Protein AF-A0A6B9FMR9-F1 (afdb_monomer_lite)

Sequence (157 aa):
MMRFLARLMRALMGAVTFPLRVLGIGGGVTAADVARSALAEAGPAAAPRELTLGQLLRLHAWDRVEGYDRNRPARPPLPADAAAWLSRQSKEAVVKIANLKPAELEARFRAETAAAAAGPAGPDADIEAAGLAMLRKLRPVRRSEDDETFAAFARLA

Structure (mmCIF, N/CA/C/O backbone):
data_AF-A0A6B9FMR9-F1
#
_entry.id   AF-A0A6B9FMR9-F1
#
loop_
_atom_site.group_PDB
_atom_site.id
_atom_site.type_symbol
_atom_site.label_atom_id
_atom_site.label_alt_id
_atom_site.label_comp_id
_atom_site.label_asym_id
_atom_site.label_entity_id
_atom_site.label_seq_id
_atom_site.pdbx_PDB_ins_code
_atom_site.Cartn_x
_atom_site.Cartn_y
_atom_site.Cartn_z
_atom_site.occupancy
_atom_site.B_iso_or_equiv
_atom_site.auth_seq_id
_atom_site.auth_comp_id
_atom_site.auth_asym_id
_atom_site.auth_atom_id
_atom_site.pdbx_PDB_model_num
ATOM 1 N N . MET A 1 1 ? 36.613 -8.546 -48.210 1.00 55.84 1 MET A N 1
ATOM 2 C CA . MET A 1 1 ? 37.851 -7.946 -47.657 1.00 55.84 1 MET A CA 1
ATOM 3 C C . MET A 1 1 ? 37.662 -6.490 -47.204 1.00 55.84 1 MET A C 1
ATOM 5 O O . MET A 1 1 ? 37.881 -6.217 -46.032 1.00 55.84 1 MET A O 1
ATOM 9 N N . MET A 1 2 ? 37.142 -5.579 -48.044 1.00 57.88 2 MET A N 1
ATOM 10 C CA . MET A 1 2 ? 36.921 -4.156 -47.680 1.00 57.88 2 MET A CA 1
ATOM 11 C C . MET A 1 2 ? 36.056 -3.909 -46.425 1.00 57.88 2 MET A C 1
ATOM 13 O O . MET A 1 2 ? 36.331 -2.997 -45.652 1.00 57.88 2 MET A O 1
ATOM 17 N N . ARG A 1 3 ? 35.044 -4.749 -46.166 1.00 64.81 3 ARG A N 1
ATOM 18 C CA . ARG A 1 3 ? 34.179 -4.641 -44.971 1.00 64.81 3 ARG A CA 1
ATOM 19 C C . ARG A 1 3 ? 34.910 -4.898 -43.648 1.00 64.81 3 ARG A C 1
ATOM 21 O O . ARG A 1 3 ? 34.523 -4.344 -42.624 1.00 64.81 3 ARG A O 1
ATOM 28 N N . PHE A 1 4 ? 35.945 -5.736 -43.665 1.00 71.50 4 PHE A N 1
ATOM 29 C CA . PHE A 1 4 ? 36.755 -6.023 -42.480 1.00 71.50 4 PHE A CA 1
ATOM 30 C C . PHE A 1 4 ? 37.666 -4.838 -42.159 1.00 71.50 4 PHE A C 1
ATOM 32 O O . PHE A 1 4 ? 37.693 -4.376 -41.022 1.00 71.50 4 PHE A O 1
ATOM 39 N N . LEU A 1 5 ? 38.299 -4.267 -43.189 1.00 74.06 5 LEU A N 1
ATOM 40 C CA . LEU A 1 5 ? 39.129 -3.072 -43.057 1.00 74.06 5 LEU A CA 1
ATOM 41 C C . LEU A 1 5 ? 38.319 -1.869 -42.543 1.00 74.06 5 LEU A C 1
ATOM 43 O O . LEU A 1 5 ? 38.764 -1.169 -41.639 1.00 74.06 5 LEU A O 1
ATOM 47 N N . ALA A 1 6 ? 37.083 -1.691 -43.024 1.00 67.88 6 ALA A N 1
ATOM 48 C CA . ALA A 1 6 ? 36.178 -0.651 -42.531 1.00 67.88 6 ALA A CA 1
ATOM 49 C C . ALA A 1 6 ? 35.770 -0.848 -41.056 1.00 67.88 6 ALA A C 1
ATOM 51 O O . ALA A 1 6 ? 35.662 0.122 -40.306 1.00 67.88 6 ALA A O 1
ATOM 52 N N . ARG A 1 7 ? 35.564 -2.096 -40.611 1.00 67.56 7 ARG A N 1
ATOM 53 C CA . ARG A 1 7 ? 35.264 -2.409 -39.201 1.00 67.56 7 ARG A CA 1
ATOM 54 C C . ARG A 1 7 ? 36.474 -2.177 -38.298 1.00 67.56 7 ARG A C 1
ATOM 56 O O . ARG A 1 7 ? 36.307 -1.633 -37.211 1.00 67.56 7 ARG A O 1
ATOM 63 N N . LEU A 1 8 ? 37.670 -2.525 -38.769 1.00 74.06 8 LEU A N 1
ATOM 64 C CA . LEU A 1 8 ? 38.920 -2.326 -38.038 1.00 74.06 8 LEU A CA 1
ATOM 65 C C . LEU A 1 8 ? 39.254 -0.836 -37.882 1.00 74.06 8 LEU A C 1
ATOM 67 O O . LEU A 1 8 ? 39.557 -0.390 -36.780 1.00 74.06 8 LEU A O 1
ATOM 71 N N . MET A 1 9 ? 39.097 -0.046 -38.949 1.00 73.06 9 MET A N 1
ATOM 72 C CA . MET A 1 9 ? 39.253 1.414 -38.904 1.00 73.06 9 MET A CA 1
ATOM 73 C C . MET A 1 9 ? 38.254 2.073 -37.943 1.00 73.06 9 MET A C 1
ATOM 75 O O . MET A 1 9 ? 38.618 2.974 -37.189 1.00 73.06 9 MET A O 1
ATOM 79 N N . ARG A 1 10 ? 37.004 1.589 -37.901 1.00 64.75 10 ARG A N 1
ATOM 80 C CA . ARG A 1 10 ? 35.982 2.092 -36.968 1.00 64.75 10 ARG A CA 1
ATOM 81 C C . ARG A 1 10 ? 36.292 1.738 -35.511 1.00 64.75 10 ARG A C 1
ATOM 83 O O . ARG A 1 10 ? 36.061 2.561 -34.631 1.00 64.75 10 ARG A O 1
ATOM 90 N N . ALA A 1 11 ? 36.831 0.545 -35.263 1.00 59.88 11 ALA A N 1
ATOM 91 C CA . ALA A 1 11 ? 37.273 0.127 -33.934 1.00 59.88 11 ALA A CA 1
ATOM 92 C C . ALA A 1 11 ? 38.481 0.950 -33.450 1.00 59.88 11 ALA A C 1
ATOM 94 O O . ALA A 1 11 ? 38.490 1.408 -32.310 1.00 59.88 11 ALA A O 1
ATOM 95 N N . LEU A 1 12 ? 39.446 1.219 -34.337 1.00 68.00 12 LEU A N 1
ATOM 96 C CA . LEU A 1 12 ? 40.608 2.066 -34.051 1.00 68.00 12 LEU A CA 1
ATOM 97 C C . LEU A 1 12 ? 40.210 3.515 -33.742 1.00 68.00 12 LEU A C 1
ATOM 99 O O . LEU A 1 12 ? 40.664 4.066 -32.742 1.00 68.00 12 LEU A O 1
ATOM 103 N N . MET A 1 13 ? 39.298 4.114 -34.515 1.00 59.22 13 MET A N 1
ATOM 104 C CA . MET A 1 13 ? 38.767 5.446 -34.186 1.00 59.22 13 MET A CA 1
ATOM 105 C C . MET A 1 13 ? 37.993 5.474 -32.859 1.00 59.22 13 MET A C 1
ATOM 107 O O . MET A 1 13 ? 38.053 6.466 -32.131 1.00 59.22 13 MET A O 1
ATOM 111 N N . GLY A 1 14 ? 37.299 4.385 -32.514 1.00 54.97 14 GLY A N 1
ATOM 112 C CA . GLY A 1 14 ? 36.637 4.236 -31.217 1.00 54.97 14 GLY A CA 1
ATOM 113 C C . GLY A 1 14 ? 37.621 4.198 -30.046 1.00 54.97 14 GLY A C 1
ATOM 114 O O . GLY A 1 14 ? 37.357 4.814 -29.020 1.00 54.97 14 GLY A O 1
ATOM 115 N N . ALA A 1 15 ? 38.775 3.546 -30.215 1.00 58.75 15 ALA A N 1
ATOM 116 C CA . ALA A 1 15 ? 39.804 3.441 -29.179 1.00 58.75 15 ALA A CA 1
ATOM 117 C C . ALA A 1 15 ? 40.537 4.771 -28.926 1.00 58.75 15 ALA A C 1
ATOM 119 O O . ALA A 1 15 ? 40.828 5.101 -27.780 1.00 58.75 15 ALA A O 1
ATOM 120 N N . VAL A 1 16 ? 40.777 5.567 -29.973 1.00 59.44 16 VAL A N 1
ATOM 121 C CA . VAL A 1 16 ? 41.459 6.873 -29.861 1.00 59.44 16 VAL A CA 1
ATOM 122 C C . VAL A 1 16 ? 40.558 7.945 -29.233 1.00 59.44 16 VAL A C 1
ATOM 124 O O . VAL A 1 16 ? 41.038 8.834 -28.537 1.00 59.44 16 VAL A O 1
ATOM 127 N N . THR A 1 17 ? 39.239 7.848 -29.417 1.00 57.28 17 THR A N 1
ATOM 128 C CA . THR A 1 17 ? 38.265 8.798 -28.839 1.00 57.28 17 THR A CA 1
ATOM 129 C C . THR A 1 17 ? 37.753 8.389 -27.453 1.00 57.28 17 THR A C 1
ATOM 131 O O . THR A 1 17 ? 37.132 9.197 -26.760 1.00 57.28 17 THR A O 1
ATOM 134 N N . PHE A 1 18 ? 38.044 7.161 -27.012 1.00 53.81 18 PHE A N 1
ATOM 135 C CA . PHE A 1 18 ? 37.664 6.638 -25.699 1.00 53.81 18 PHE A CA 1
ATOM 136 C C . PHE A 1 18 ? 38.266 7.415 -24.510 1.00 53.81 18 PHE A C 1
ATOM 138 O O . PHE A 1 18 ? 37.496 7.819 -23.638 1.00 53.81 18 PHE A O 1
ATOM 145 N N . PRO A 1 19 ? 39.582 7.713 -24.453 1.00 56.16 19 PRO A N 1
ATOM 146 C CA . PRO A 1 19 ? 40.152 8.447 -23.320 1.00 56.16 19 PRO A CA 1
ATOM 147 C C . PRO A 1 19 ? 39.665 9.904 -23.242 1.00 56.16 19 PRO A C 1
ATOM 149 O O . PRO A 1 19 ? 39.540 10.443 -22.147 1.00 56.16 19 PRO A O 1
ATOM 152 N N . LEU A 1 20 ? 39.308 10.521 -24.375 1.00 57.03 20 LEU A N 1
ATOM 153 C CA . LEU A 1 20 ? 38.734 11.874 -24.417 1.00 57.03 20 LEU A CA 1
ATOM 154 C C . LEU A 1 20 ? 37.294 11.916 -23.875 1.00 57.03 20 LEU A C 1
ATOM 156 O O . LEU A 1 20 ? 36.933 12.855 -23.168 1.00 57.03 20 LEU A O 1
ATOM 160 N N . ARG A 1 21 ? 36.493 10.866 -24.123 1.00 55.50 21 ARG A N 1
ATOM 161 C CA . ARG A 1 21 ? 35.153 10.713 -23.525 1.00 55.50 21 ARG A CA 1
ATOM 162 C C . ARG A 1 21 ? 35.196 10.454 -22.022 1.00 55.50 21 ARG A C 1
ATOM 164 O O . ARG A 1 21 ? 34.347 10.968 -21.302 1.00 55.50 21 ARG A O 1
ATOM 171 N N . VAL A 1 22 ? 36.177 9.684 -21.549 1.00 57.19 22 VAL A N 1
ATOM 172 C CA . VAL A 1 22 ? 36.368 9.419 -20.112 1.00 57.19 22 VAL A CA 1
ATOM 173 C C . VAL A 1 22 ? 36.770 10.693 -19.357 1.00 57.19 22 VAL A C 1
ATOM 175 O O . VAL A 1 22 ? 36.380 10.864 -18.207 1.00 57.19 22 VAL A O 1
ATOM 178 N N . LEU A 1 23 ? 37.466 11.628 -20.015 1.00 55.81 23 LEU A N 1
ATOM 179 C CA . LEU A 1 23 ? 37.852 12.921 -19.439 1.00 55.81 23 LEU A CA 1
ATOM 180 C C . LEU A 1 23 ? 36.729 13.983 -19.446 1.00 55.81 23 LEU A C 1
ATOM 182 O O . LEU A 1 23 ? 36.968 15.123 -19.059 1.00 55.81 23 LEU A O 1
ATOM 186 N N . GLY A 1 24 ? 35.512 13.642 -19.891 1.00 53.88 24 GLY A N 1
ATOM 187 C CA . GLY A 1 24 ? 34.344 14.534 -19.854 1.00 53.88 24 GLY A CA 1
ATOM 188 C C . GLY A 1 24 ? 34.347 15.671 -20.884 1.00 53.88 24 GLY A C 1
ATOM 189 O O . GLY A 1 24 ? 33.438 16.501 -20.883 1.00 53.88 24 GLY A O 1
ATOM 190 N N . ILE A 1 25 ? 35.320 15.710 -21.798 1.00 58.38 25 ILE A N 1
ATOM 191 C CA . ILE A 1 25 ? 35.405 16.727 -22.851 1.00 58.38 25 ILE A CA 1
ATOM 192 C C . ILE A 1 25 ? 34.796 16.148 -24.132 1.00 58.38 25 ILE A C 1
ATOM 194 O O . ILE A 1 25 ? 35.471 15.533 -24.952 1.00 58.38 25 ILE A O 1
ATOM 198 N N . GLY A 1 26 ? 33.490 16.356 -24.302 1.00 52.16 26 GLY A N 1
ATOM 199 C CA . GLY A 1 26 ? 32.807 16.157 -25.582 1.00 52.16 26 GLY A CA 1
ATOM 200 C C . GLY A 1 26 ? 31.999 14.865 -25.682 1.00 52.16 26 GLY A C 1
ATOM 201 O O . GLY A 1 26 ? 32.487 13.816 -26.098 1.00 52.16 26 GLY A O 1
ATOM 202 N N . GLY A 1 27 ? 30.706 14.971 -25.386 1.00 49.00 27 GLY A N 1
ATOM 203 C CA . GLY A 1 27 ? 29.742 13.919 -25.698 1.00 49.00 27 GLY A CA 1
ATOM 204 C C . GLY A 1 27 ? 28.569 13.901 -24.741 1.00 49.00 27 GLY A C 1
ATOM 205 O O . GLY A 1 27 ? 28.344 12.892 -24.082 1.00 49.00 27 GLY A O 1
ATOM 206 N N . GLY A 1 28 ? 27.840 15.016 -24.649 1.00 55.62 28 GLY A N 1
ATOM 207 C CA . GLY A 1 28 ? 26.525 15.012 -24.017 1.00 55.62 28 GLY A CA 1
ATOM 208 C C . GLY A 1 28 ? 25.648 13.931 -24.650 1.00 55.62 28 GLY A C 1
ATOM 209 O O . GLY A 1 28 ? 25.752 13.671 -25.850 1.00 55.62 28 GLY A O 1
ATOM 210 N N . VAL A 1 29 ? 24.828 13.286 -23.822 1.00 51.53 29 VAL A N 1
ATOM 211 C CA . VAL A 1 29 ? 23.859 12.260 -24.222 1.00 51.53 29 VAL A CA 1
ATOM 212 C C . VAL A 1 29 ? 23.082 12.760 -25.438 1.00 51.53 29 VAL A C 1
ATOM 214 O O . VAL A 1 29 ? 22.320 13.722 -25.348 1.00 51.53 29 VAL A O 1
ATOM 217 N N . THR A 1 30 ? 23.320 12.154 -26.601 1.00 57.78 30 THR A N 1
ATOM 218 C CA . THR A 1 30 ? 22.644 12.570 -27.830 1.00 57.78 30 THR A CA 1
ATOM 219 C C . THR A 1 30 ? 21.260 11.934 -27.888 1.00 57.78 30 THR A C 1
ATOM 221 O O . THR A 1 30 ? 21.066 10.803 -27.441 1.00 57.78 30 THR A O 1
ATOM 224 N N . ALA A 1 31 ? 20.281 12.623 -28.481 1.00 55.47 31 ALA A N 1
ATOM 225 C CA . ALA A 1 31 ? 18.931 12.080 -28.667 1.00 55.47 31 ALA A CA 1
ATOM 226 C C . ALA A 1 31 ? 18.929 10.732 -29.422 1.00 55.47 31 ALA A C 1
ATOM 228 O O . ALA A 1 31 ? 18.044 9.904 -29.222 1.00 55.47 31 ALA A O 1
ATOM 229 N N . ALA A 1 32 ? 19.957 10.476 -30.239 1.00 56.81 32 ALA A N 1
ATOM 230 C CA . ALA A 1 32 ? 20.159 9.202 -30.920 1.00 56.81 32 ALA A CA 1
ATOM 231 C C . ALA A 1 32 ? 20.537 8.054 -29.966 1.00 56.81 32 ALA A C 1
ATOM 233 O O . ALA A 1 32 ? 20.160 6.912 -30.220 1.00 56.81 32 ALA A O 1
ATOM 234 N N . ASP A 1 33 ? 21.250 8.333 -28.872 1.00 54.09 33 ASP A N 1
ATOM 235 C CA . ASP A 1 33 ? 21.570 7.329 -27.854 1.00 54.09 33 ASP A CA 1
ATOM 236 C C . ASP A 1 33 ? 20.356 7.033 -26.964 1.00 54.09 33 ASP A C 1
ATOM 238 O O . ASP A 1 33 ? 20.122 5.870 -26.647 1.00 54.09 33 ASP A O 1
ATOM 242 N N . VAL A 1 34 ? 19.519 8.042 -26.681 1.00 57.47 34 VAL A N 1
ATOM 243 C CA . VAL A 1 34 ? 18.222 7.862 -25.995 1.00 57.47 34 VAL A CA 1
ATOM 244 C C . VAL A 1 34 ? 17.239 7.061 -26.859 1.00 57.47 34 VAL A C 1
ATOM 246 O O . VAL A 1 34 ? 16.557 6.162 -26.372 1.00 57.47 34 VAL A O 1
ATOM 249 N N . ALA A 1 35 ? 17.195 7.324 -28.167 1.00 55.78 35 ALA A N 1
ATOM 250 C CA . ALA A 1 35 ? 16.368 6.550 -29.093 1.00 55.78 35 ALA A CA 1
ATOM 251 C C . ALA A 1 35 ? 16.868 5.103 -29.240 1.00 55.78 35 ALA A C 1
ATOM 253 O O . ALA A 1 35 ? 16.068 4.175 -29.352 1.00 55.78 35 ALA A O 1
ATOM 254 N N . ARG A 1 36 ? 18.190 4.886 -29.206 1.00 54.44 36 ARG A N 1
ATOM 255 C CA . ARG A 1 36 ? 18.780 3.544 -29.282 1.00 54.44 36 ARG A CA 1
ATOM 256 C C . ARG A 1 36 ? 18.572 2.751 -27.990 1.00 54.44 36 ARG A C 1
ATOM 258 O O . ARG A 1 36 ? 18.330 1.551 -28.085 1.00 54.44 36 ARG A O 1
ATOM 265 N N . SER A 1 37 ? 18.608 3.388 -26.816 1.00 53.12 37 SER A N 1
ATOM 266 C CA . SER A 1 37 ? 18.243 2.727 -25.556 1.00 53.12 37 SER A CA 1
ATOM 267 C C . SER A 1 37 ? 16.754 2.380 -25.512 1.00 53.12 37 SER A C 1
ATOM 269 O O . SER A 1 37 ? 16.414 1.271 -25.122 1.00 53.12 37 SER A O 1
ATOM 271 N N . ALA A 1 38 ? 15.883 3.262 -26.015 1.00 56.06 38 ALA A N 1
ATOM 272 C CA . ALA A 1 38 ? 14.445 3.002 -26.091 1.00 56.06 38 ALA A CA 1
ATOM 273 C C . ALA A 1 38 ? 14.088 1.856 -27.060 1.00 56.06 38 ALA A C 1
ATOM 275 O O . ALA A 1 38 ? 13.182 1.076 -26.781 1.00 56.06 38 ALA A O 1
ATOM 276 N N . LEU A 1 39 ? 14.810 1.712 -28.180 1.00 52.19 39 LEU A N 1
ATOM 277 C CA . LEU A 1 39 ? 14.610 0.593 -29.114 1.00 52.19 39 LEU A CA 1
ATOM 278 C C . LEU A 1 39 ? 15.223 -0.730 -28.629 1.00 52.19 39 LEU A C 1
ATOM 280 O O . LEU A 1 39 ? 14.731 -1.793 -28.998 1.00 52.19 39 LEU A O 1
ATOM 284 N N . ALA A 1 40 ? 16.289 -0.687 -27.824 1.00 51.84 40 ALA A N 1
ATOM 285 C CA . ALA A 1 40 ? 16.924 -1.891 -27.284 1.00 51.84 40 ALA A CA 1
ATOM 286 C C . ALA A 1 40 ? 16.110 -2.546 -26.151 1.00 51.84 40 ALA A C 1
ATOM 288 O O . ALA A 1 40 ? 16.292 -3.730 -25.877 1.00 51.84 40 ALA A O 1
ATOM 289 N N . GLU A 1 41 ? 15.191 -1.803 -25.529 1.00 51.25 41 GLU A N 1
ATOM 290 C CA . GLU A 1 41 ? 14.290 -2.284 -24.472 1.00 51.25 41 GLU A CA 1
ATOM 291 C C . GLU A 1 41 ? 12.976 -2.886 -24.999 1.00 51.25 41 GLU A C 1
ATOM 293 O O . GLU A 1 41 ? 12.115 -3.283 -24.218 1.00 51.25 41 GLU A O 1
ATOM 298 N N . ALA A 1 42 ? 12.832 -3.050 -26.319 1.00 44.56 42 ALA A N 1
ATOM 299 C CA . ALA A 1 42 ? 11.783 -3.873 -26.923 1.00 44.56 42 ALA A CA 1
ATOM 300 C C . ALA A 1 42 ? 12.142 -5.373 -26.843 1.00 44.56 42 ALA A C 1
ATOM 302 O O . ALA A 1 42 ? 12.136 -6.100 -27.836 1.00 44.56 42 ALA A O 1
ATOM 303 N N . GLY A 1 43 ? 12.508 -5.838 -25.647 1.00 52.06 43 GLY A N 1
ATOM 304 C CA . GLY A 1 43 ? 12.512 -7.263 -25.335 1.00 52.06 43 GLY A CA 1
ATOM 305 C C . GLY A 1 43 ? 11.071 -7.787 -25.288 1.00 52.06 43 GLY A C 1
ATOM 306 O O . GLY A 1 43 ? 10.152 -7.002 -25.041 1.00 52.06 43 GLY A O 1
ATOM 307 N N . PRO A 1 44 ? 10.842 -9.093 -25.527 1.00 42.34 44 PRO A N 1
ATOM 308 C CA . PRO A 1 44 ? 9.515 -9.691 -25.395 1.00 42.34 44 PRO A CA 1
ATOM 309 C C . PRO A 1 44 ? 8.945 -9.293 -24.038 1.00 42.34 44 PRO A C 1
ATOM 311 O O . PRO A 1 44 ? 9.638 -9.460 -23.034 1.00 42.34 44 PRO A O 1
ATOM 314 N N . ALA A 1 45 ? 7.736 -8.718 -24.035 1.00 52.44 45 ALA A N 1
ATOM 315 C CA . ALA A 1 45 ? 7.044 -8.270 -22.835 1.00 52.44 45 ALA A CA 1
ATOM 316 C C . ALA A 1 45 ? 7.167 -9.363 -21.775 1.00 52.44 45 ALA A C 1
ATOM 318 O O . ALA A 1 45 ? 6.552 -10.426 -21.889 1.00 52.44 45 ALA A O 1
ATOM 319 N N . ALA A 1 46 ? 8.057 -9.130 -20.808 1.00 42.31 46 ALA A N 1
ATOM 320 C CA . ALA A 1 46 ? 8.299 -10.072 -19.741 1.00 42.31 46 ALA A CA 1
ATOM 321 C C . ALA A 1 46 ? 6.938 -10.327 -19.101 1.00 42.31 46 ALA A C 1
ATOM 323 O O . ALA A 1 46 ? 6.245 -9.366 -18.755 1.00 42.31 46 ALA A O 1
ATOM 324 N N . ALA A 1 47 ? 6.541 -11.601 -19.009 1.00 46.41 47 ALA A N 1
ATOM 325 C CA . ALA A 1 47 ? 5.341 -11.994 -18.284 1.00 46.41 47 ALA A CA 1
ATOM 326 C C . ALA A 1 47 ? 5.298 -11.189 -16.975 1.00 46.41 47 ALA A C 1
ATOM 328 O O . ALA A 1 47 ? 6.356 -11.064 -16.342 1.00 46.41 47 ALA A O 1
ATOM 329 N N . PRO A 1 48 ? 4.154 -10.569 -16.625 1.00 51.25 48 PRO A N 1
ATOM 330 C CA . PRO A 1 48 ? 4.091 -9.616 -15.529 1.00 51.25 48 PRO A CA 1
ATOM 331 C C . PRO A 1 48 ? 4.657 -10.295 -14.289 1.00 51.25 48 PRO A C 1
ATOM 333 O O . PRO A 1 48 ? 4.053 -11.223 -13.758 1.00 51.25 48 PRO A O 1
ATOM 336 N N . ARG A 1 49 ? 5.867 -9.889 -13.881 1.00 58.97 49 ARG A N 1
ATOM 337 C CA . ARG A 1 49 ? 6.460 -10.363 -12.634 1.00 58.97 49 ARG A CA 1
ATOM 338 C C . ARG A 1 49 ? 5.451 -10.011 -11.560 1.00 58.97 49 ARG A C 1
ATOM 340 O O . ARG A 1 49 ? 5.129 -8.832 -11.415 1.00 58.97 49 ARG A O 1
ATOM 347 N N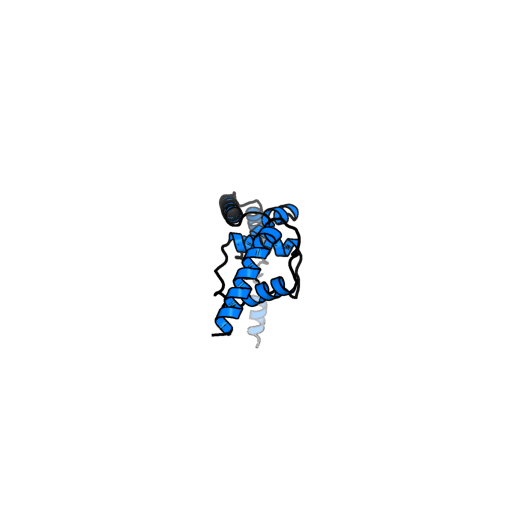 . GLU A 1 50 ? 4.928 -11.024 -10.878 1.00 72.44 50 GLU A N 1
ATOM 348 C CA . GLU A 1 50 ? 4.029 -10.829 -9.750 1.00 72.44 50 GLU A CA 1
ATOM 349 C C . GLU A 1 50 ? 4.707 -9.850 -8.790 1.00 72.44 50 GLU A C 1
ATOM 351 O O . GLU A 1 50 ? 5.775 -10.124 -8.237 1.00 72.44 50 GLU A O 1
ATOM 356 N N . LEU A 1 51 ? 4.152 -8.641 -8.706 1.00 78.75 51 LEU A N 1
ATOM 357 C CA . LEU A 1 51 ? 4.707 -7.598 -7.863 1.00 78.75 51 LEU A CA 1
ATOM 358 C C . LEU A 1 51 ? 4.518 -8.031 -6.414 1.00 78.75 51 LEU A C 1
ATOM 360 O O . LEU A 1 51 ? 3.429 -8.452 -6.023 1.00 78.75 51 LEU A O 1
ATOM 364 N N . THR A 1 52 ? 5.564 -7.897 -5.604 1.00 87.81 52 THR A N 1
ATOM 365 C CA . THR A 1 52 ? 5.440 -8.194 -4.176 1.00 87.81 52 THR A CA 1
ATOM 366 C C . THR A 1 52 ? 4.481 -7.206 -3.517 1.00 87.81 52 THR A C 1
ATOM 368 O O . THR A 1 52 ? 4.271 -6.091 -4.008 1.00 87.81 52 THR A O 1
ATOM 371 N N . LEU A 1 53 ? 3.919 -7.574 -2.364 1.00 87.19 53 LEU A N 1
ATOM 372 C CA . LEU A 1 53 ? 2.989 -6.707 -1.641 1.00 87.19 53 LEU A CA 1
ATOM 373 C C . LEU A 1 53 ? 3.605 -5.332 -1.338 1.00 87.19 53 LEU A C 1
ATOM 375 O O . LEU A 1 53 ? 2.959 -4.307 -1.546 1.00 87.19 53 LEU A O 1
ATOM 379 N N . GLY A 1 54 ? 4.874 -5.295 -0.919 1.00 87.44 54 GLY A N 1
ATOM 380 C CA . GLY A 1 54 ? 5.597 -4.041 -0.706 1.00 87.44 54 GLY A CA 1
ATOM 381 C C . GLY A 1 54 ? 5.767 -3.201 -1.979 1.00 87.44 54 GLY A C 1
ATOM 382 O O . GLY A 1 54 ? 5.713 -1.973 -1.924 1.00 87.44 54 GLY A O 1
ATOM 383 N N . GLN A 1 55 ? 5.939 -3.834 -3.143 1.00 88.50 55 GLN A N 1
ATOM 384 C CA . GLN A 1 55 ? 6.004 -3.122 -4.424 1.00 88.50 55 GLN A CA 1
ATOM 385 C C . GLN A 1 55 ? 4.637 -2.548 -4.807 1.00 88.50 55 GLN A C 1
ATOM 387 O O . GLN A 1 55 ? 4.563 -1.385 -5.200 1.00 88.50 55 GLN A O 1
ATOM 392 N N . LEU A 1 56 ? 3.560 -3.319 -4.632 1.00 89.56 56 LEU A N 1
ATOM 393 C CA . LEU A 1 56 ? 2.189 -2.871 -4.886 1.00 89.56 56 LEU A CA 1
ATOM 394 C C . LEU A 1 56 ? 1.785 -1.718 -3.964 1.00 89.56 56 LEU A C 1
ATOM 396 O O . LEU A 1 56 ? 1.285 -0.701 -4.436 1.00 89.56 56 LEU A O 1
ATOM 400 N N . LEU A 1 57 ? 2.048 -1.830 -2.663 1.00 90.31 57 LEU A N 1
ATOM 401 C CA . LEU A 1 57 ? 1.755 -0.772 -1.696 1.00 90.31 57 LEU A CA 1
ATOM 402 C C . LEU A 1 57 ? 2.479 0.532 -2.049 1.00 90.31 57 LEU A C 1
ATOM 404 O O . LEU A 1 57 ? 1.876 1.602 -2.009 1.00 90.31 57 LEU A O 1
ATOM 408 N N . ARG A 1 58 ? 3.752 0.449 -2.448 1.00 90.25 58 ARG A N 1
ATOM 409 C CA . ARG A 1 58 ? 4.524 1.620 -2.877 1.00 90.25 58 ARG A CA 1
ATOM 410 C C . ARG A 1 58 ? 3.963 2.241 -4.158 1.00 90.25 58 ARG A C 1
ATOM 412 O O . ARG A 1 58 ? 3.875 3.462 -4.256 1.00 90.25 58 ARG A O 1
ATOM 419 N N . LEU A 1 59 ? 3.582 1.407 -5.122 1.00 88.88 59 LEU A N 1
ATOM 420 C CA . LEU A 1 59 ? 2.993 1.816 -6.396 1.00 88.88 59 LEU A CA 1
ATOM 421 C C . LEU A 1 59 ? 1.689 2.606 -6.167 1.00 88.88 59 LEU A C 1
ATOM 423 O O . LEU A 1 59 ? 1.555 3.739 -6.630 1.00 88.88 59 LEU A O 1
ATOM 427 N N . HIS A 1 60 ? 0.778 2.048 -5.366 1.00 89.06 60 HIS A N 1
ATOM 428 C CA . HIS A 1 60 ? -0.497 2.679 -5.002 1.00 89.06 60 HIS A CA 1
ATOM 429 C C . HIS A 1 60 ? -0.322 3.910 -4.097 1.00 89.06 60 HIS A C 1
ATOM 431 O O . HIS A 1 60 ? -1.123 4.844 -4.154 1.00 89.06 60 HIS A O 1
ATOM 437 N N . ALA A 1 61 ? 0.739 3.965 -3.288 1.00 89.38 61 ALA A N 1
ATOM 438 C CA . ALA A 1 61 ? 1.091 5.167 -2.534 1.00 89.38 61 ALA A CA 1
ATOM 439 C C . ALA A 1 61 ? 1.513 6.315 -3.461 1.00 89.38 61 ALA A C 1
ATOM 441 O O . ALA A 1 61 ? 1.057 7.441 -3.272 1.00 89.38 61 ALA A O 1
ATOM 442 N N . TRP A 1 62 ? 2.314 6.030 -4.493 1.00 88.44 62 TRP A N 1
ATOM 443 C CA . TRP A 1 62 ? 2.687 7.019 -5.509 1.00 88.44 62 TRP A CA 1
ATOM 444 C C . TRP A 1 62 ? 1.482 7.560 -6.275 1.00 88.44 62 TRP A C 1
ATOM 446 O O . TRP A 1 62 ? 1.407 8.766 -6.492 1.00 88.44 62 TRP A O 1
ATOM 456 N N . ASP A 1 63 ? 0.499 6.716 -6.597 1.00 87.12 63 ASP A N 1
ATOM 457 C CA . ASP A 1 63 ? -0.732 7.172 -7.262 1.00 87.12 63 ASP A CA 1
ATOM 458 C C . ASP A 1 63 ? -1.510 8.195 -6.425 1.00 87.12 63 ASP A C 1
ATOM 460 O O . ASP A 1 63 ? -2.098 9.134 -6.959 1.00 87.12 63 ASP A O 1
ATOM 464 N N . ARG A 1 64 ? -1.479 8.066 -5.096 1.00 85.31 64 ARG A N 1
ATOM 465 C CA . ARG A 1 64 ? -2.097 9.050 -4.198 1.00 85.31 64 ARG A CA 1
ATOM 466 C C . ARG A 1 64 ? -1.310 10.350 -4.080 1.00 85.31 64 ARG A C 1
ATOM 468 O O . ARG A 1 64 ? -1.910 11.381 -3.789 1.00 85.31 64 ARG A O 1
ATOM 475 N N . VAL A 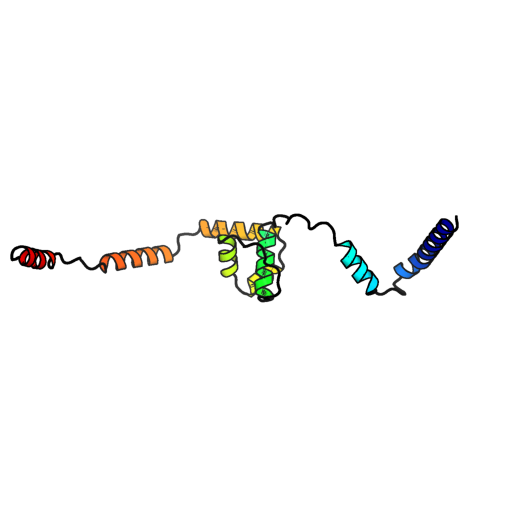1 65 ? 0.007 10.302 -4.271 1.00 85.94 65 VAL A N 1
ATOM 476 C CA . VAL A 1 65 ? 0.872 11.488 -4.225 1.00 85.94 65 VAL A CA 1
ATOM 477 C C . VAL A 1 65 ? 0.775 12.277 -5.529 1.00 85.94 65 VAL A C 1
ATOM 479 O O . VAL A 1 65 ? 0.601 13.491 -5.491 1.00 85.94 65 VAL A O 1
ATOM 482 N N . GLU A 1 66 ? 0.872 11.592 -6.667 1.00 83.00 66 GLU A N 1
ATOM 483 C CA . GLU A 1 66 ? 0.893 12.204 -8.002 1.00 83.00 66 GLU A CA 1
ATOM 484 C C . GLU A 1 66 ? -0.504 12.574 -8.509 1.00 83.00 66 GLU A C 1
ATOM 486 O O . GLU A 1 66 ? -0.636 13.424 -9.387 1.00 83.00 66 GLU A O 1
ATOM 491 N N . GLY A 1 67 ? -1.547 11.975 -7.933 1.00 74.19 67 GLY A N 1
ATOM 492 C CA . GLY A 1 67 ? -2.910 12.118 -8.417 1.00 74.19 67 GLY A CA 1
ATOM 493 C C . GLY A 1 67 ? -3.208 11.170 -9.578 1.00 74.19 67 GLY A C 1
ATOM 494 O O . GLY A 1 67 ? -2.323 10.620 -10.235 1.00 74.19 67 GLY A O 1
ATOM 495 N N . TYR A 1 68 ? -4.498 10.939 -9.804 1.00 68.56 68 TYR A N 1
ATOM 496 C CA . TYR A 1 68 ? -4.961 10.013 -10.830 1.00 68.56 68 TYR A CA 1
ATOM 497 C C . TYR A 1 68 ? -4.838 10.631 -12.229 1.00 68.56 68 TYR A C 1
ATOM 499 O O . TYR A 1 68 ? -5.473 11.645 -12.519 1.00 68.56 68 TYR A O 1
ATOM 507 N N . ASP A 1 69 ? -4.072 9.980 -13.105 1.00 72.94 69 ASP A N 1
ATOM 508 C CA . ASP A 1 69 ? -4.005 10.287 -14.535 1.00 72.94 69 ASP A CA 1
ATOM 509 C C . ASP A 1 69 ? -4.829 9.259 -15.324 1.00 72.94 69 ASP A C 1
ATOM 511 O O . ASP A 1 69 ? -4.607 8.052 -15.215 1.00 72.94 69 ASP A O 1
ATOM 515 N N . ARG A 1 70 ? -5.770 9.735 -16.149 1.00 68.25 70 ARG A N 1
ATOM 516 C CA . ARG A 1 70 ? -6.613 8.883 -17.009 1.00 68.25 70 ARG A CA 1
ATOM 517 C C . ARG A 1 70 ? -5.816 8.147 -18.086 1.00 68.25 70 ARG A C 1
ATOM 519 O O . ARG A 1 70 ? -6.294 7.137 -18.588 1.00 68.25 70 ARG A O 1
ATOM 526 N N . ASN A 1 71 ? -4.625 8.635 -18.426 1.00 72.62 71 ASN A N 1
ATOM 527 C CA . ASN A 1 71 ? -3.759 8.025 -19.431 1.00 72.62 71 ASN A CA 1
ATOM 528 C C . ASN A 1 71 ? -2.798 6.976 -18.843 1.00 72.62 71 ASN A C 1
ATOM 530 O O . ASN A 1 71 ? -2.008 6.393 -19.588 1.00 72.62 71 ASN A O 1
ATOM 534 N N . ARG A 1 72 ? -2.834 6.714 -17.525 1.00 67.00 72 ARG A N 1
ATOM 535 C CA . ARG A 1 72 ? -1.979 5.688 -16.915 1.00 67.00 72 ARG A CA 1
ATOM 536 C C . ARG A 1 72 ? -2.441 4.279 -17.289 1.00 67.00 72 ARG A C 1
ATOM 538 O O . ARG A 1 72 ? -3.639 3.997 -17.252 1.00 67.00 72 ARG A O 1
ATOM 545 N N . PRO A 1 73 ? -1.501 3.354 -17.548 1.00 71.75 73 PRO A N 1
ATOM 546 C CA . PRO A 1 73 ? -1.834 1.942 -17.662 1.00 71.75 73 PRO A CA 1
ATOM 547 C C . PRO A 1 73 ? -2.472 1.438 -16.363 1.00 71.75 73 PRO A C 1
ATOM 549 O O . PRO A 1 73 ? -2.032 1.788 -15.263 1.00 71.75 73 PRO A O 1
ATOM 552 N N . ALA A 1 74 ? -3.507 0.605 -16.500 1.00 71.88 74 ALA A N 1
ATOM 553 C CA . ALA A 1 74 ? -4.199 0.002 -15.370 1.00 71.88 74 ALA A CA 1
ATOM 554 C C . ALA A 1 74 ? -3.215 -0.823 -14.527 1.00 71.88 74 ALA A C 1
ATOM 556 O O . ALA A 1 74 ? -2.542 -1.724 -15.030 1.00 71.88 74 ALA A O 1
ATOM 557 N N . ARG A 1 75 ? -3.110 -0.486 -13.239 1.00 75.50 75 ARG A N 1
ATOM 558 C CA . ARG A 1 75 ? -2.220 -1.162 -12.289 1.00 75.50 75 ARG A CA 1
ATOM 559 C C . ARG A 1 75 ? -2.925 -2.366 -11.661 1.00 75.50 75 ARG A C 1
ATOM 561 O O . ARG A 1 75 ? -4.152 -2.349 -11.544 1.00 75.50 75 ARG A O 1
ATOM 568 N N . PRO A 1 76 ? -2.175 -3.390 -11.219 1.00 83.88 76 PRO A N 1
ATOM 569 C CA . PRO A 1 76 ? -2.761 -4.509 -10.497 1.00 83.88 76 PRO A CA 1
ATOM 570 C C . PRO A 1 76 ? -3.509 -4.020 -9.247 1.00 83.88 76 PRO A C 1
ATOM 572 O O . PRO A 1 76 ? -3.018 -3.112 -8.559 1.00 83.88 76 PRO A O 1
ATOM 575 N N . PRO A 1 77 ? -4.684 -4.595 -8.941 1.00 83.06 77 PRO A N 1
ATOM 576 C CA . PRO A 1 77 ? -5.447 -4.213 -7.765 1.00 83.06 77 PRO A CA 1
ATOM 577 C C . PRO A 1 77 ? -4.681 -4.563 -6.488 1.00 83.06 77 PRO A C 1
ATOM 579 O O . PRO A 1 77 ? -3.982 -5.573 -6.409 1.00 83.06 77 PRO A O 1
ATOM 582 N N . LEU A 1 78 ? -4.822 -3.708 -5.479 1.00 85.50 78 LEU A N 1
ATOM 583 C CA . LEU A 1 78 ? -4.254 -3.936 -4.157 1.00 85.50 78 LEU A CA 1
ATOM 584 C C . LEU A 1 78 ? -5.203 -4.840 -3.343 1.00 85.50 78 LEU A C 1
ATOM 586 O O . LEU A 1 78 ? -6.419 -4.648 -3.431 1.00 85.50 78 LEU A O 1
ATOM 590 N N . PRO A 1 79 ? -4.697 -5.791 -2.533 1.00 87.62 79 PRO A N 1
ATOM 591 C CA . PRO A 1 79 ? -5.536 -6.558 -1.612 1.00 87.62 79 PRO A CA 1
ATOM 592 C C . PRO A 1 79 ? -6.345 -5.644 -0.682 1.00 87.62 79 PRO A C 1
ATOM 594 O O . PRO A 1 79 ? -5.859 -4.582 -0.285 1.00 87.62 79 PRO A O 1
ATOM 597 N N . ALA A 1 80 ? -7.559 -6.063 -0.312 1.00 84.56 80 ALA A N 1
ATOM 598 C CA . ALA A 1 80 ? -8.503 -5.235 0.446 1.00 84.56 80 ALA A CA 1
ATOM 599 C C . ALA A 1 80 ? -7.897 -4.678 1.748 1.00 84.56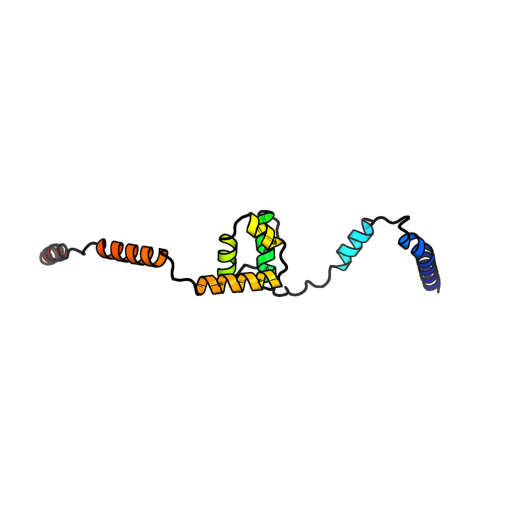 80 ALA A C 1
ATOM 601 O O . ALA A 1 80 ? -7.975 -3.477 2.008 1.00 84.56 80 ALA A O 1
ATOM 602 N N . ASP A 1 81 ? -7.203 -5.523 2.508 1.00 85.69 81 ASP A N 1
ATOM 603 C CA . ASP A 1 81 ? -6.590 -5.153 3.788 1.00 85.69 81 ASP A CA 1
ATOM 604 C C . ASP A 1 81 ? -5.485 -4.107 3.613 1.00 85.69 81 ASP A C 1
ATOM 606 O O . ASP A 1 81 ? -5.379 -3.148 4.380 1.00 85.69 81 ASP A O 1
ATOM 610 N N . ALA A 1 82 ? -4.683 -4.256 2.558 1.00 87.69 82 ALA A N 1
ATOM 611 C CA . ALA A 1 82 ? -3.625 -3.323 2.196 1.00 87.69 82 ALA A CA 1
ATOM 612 C C . ALA A 1 82 ? -4.196 -1.982 1.706 1.00 87.69 82 ALA A C 1
ATOM 614 O O . ALA A 1 82 ? -3.664 -0.922 2.047 1.00 87.69 82 ALA A O 1
ATOM 615 N N . ALA A 1 83 ? -5.312 -2.002 0.973 1.00 88.31 83 ALA A N 1
ATOM 616 C CA . ALA A 1 83 ? -6.014 -0.793 0.548 1.00 88.31 83 ALA A CA 1
ATOM 617 C C . ALA A 1 83 ? -6.623 -0.027 1.733 1.00 88.31 83 ALA A C 1
ATOM 619 O O . ALA A 1 83 ? -6.465 1.196 1.817 1.00 88.31 83 ALA A O 1
ATOM 620 N N . ALA A 1 84 ? -7.255 -0.741 2.670 1.00 87.44 84 ALA A N 1
ATOM 621 C CA . ALA A 1 84 ? -7.799 -0.180 3.905 1.00 87.44 84 ALA A CA 1
ATOM 622 C C . ALA A 1 84 ? -6.697 0.332 4.844 1.00 87.44 84 ALA A C 1
ATOM 624 O O . ALA A 1 84 ? -6.835 1.363 5.502 1.00 87.44 84 ALA A O 1
ATOM 625 N N . TRP A 1 85 ? -5.562 -0.363 4.910 1.00 90.81 85 TRP A N 1
ATOM 626 C CA . TRP A 1 85 ? -4.398 0.122 5.639 1.00 90.81 85 TRP A CA 1
ATOM 627 C C . TRP A 1 85 ? -3.881 1.434 5.050 1.00 90.81 85 TRP A C 1
ATOM 629 O O . TRP A 1 85 ? -3.718 2.400 5.792 1.00 90.81 85 TRP A O 1
ATOM 639 N N . LEU A 1 86 ? -3.701 1.501 3.728 1.00 89.50 86 LEU A N 1
ATOM 640 C CA . LEU A 1 86 ? -3.197 2.696 3.060 1.00 89.50 86 LEU A CA 1
ATOM 641 C C . LEU A 1 86 ? -4.182 3.873 3.169 1.00 89.50 86 LEU A C 1
ATOM 643 O O . LEU A 1 86 ? -3.747 5.018 3.213 1.00 89.50 86 LEU A O 1
ATOM 647 N N . SER A 1 87 ? -5.506 3.642 3.168 1.00 87.62 87 SER A N 1
ATOM 648 C CA . SER A 1 87 ? -6.526 4.708 3.290 1.00 87.62 87 SER A CA 1
ATOM 649 C C . SER A 1 87 ? -6.578 5.366 4.667 1.00 87.62 87 SER A C 1
ATOM 651 O O . SER A 1 87 ? -6.955 6.530 4.752 1.00 87.62 87 SER A O 1
ATOM 653 N N . ARG A 1 88 ? -6.156 4.659 5.719 1.00 88.56 88 ARG A N 1
ATOM 654 C CA . ARG A 1 88 ? -6.041 5.208 7.079 1.00 88.56 88 ARG A CA 1
ATOM 655 C C . ARG A 1 88 ? -4.802 6.085 7.277 1.00 88.56 88 ARG A C 1
ATOM 657 O O . ARG A 1 88 ? -4.703 6.778 8.284 1.00 88.56 88 ARG A O 1
ATOM 664 N N . GLN A 1 89 ? -3.855 6.061 6.338 1.00 89.81 89 GLN A N 1
ATOM 665 C CA . GLN A 1 89 ? -2.616 6.827 6.439 1.00 89.81 89 GLN A CA 1
ATOM 666 C C . GLN A 1 89 ? -2.848 8.304 6.110 1.00 89.81 89 GLN A C 1
ATOM 668 O O . GLN A 1 89 ? -3.547 8.647 5.156 1.00 89.81 89 GLN A O 1
ATOM 673 N N . SER A 1 90 ? -2.204 9.191 6.869 1.00 89.31 90 SER A N 1
ATOM 674 C CA . SER A 1 90 ? -2.201 10.623 6.568 1.00 89.31 90 SER A CA 1
ATOM 675 C C . SER A 1 90 ? -1.445 10.918 5.268 1.00 89.31 90 SER A C 1
ATOM 677 O O . SER A 1 90 ? -0.594 10.141 4.831 1.00 89.31 90 SER A O 1
ATOM 679 N N . LYS A 1 91 ? -1.694 12.084 4.660 1.00 87.38 91 LYS A N 1
ATOM 680 C CA . LYS A 1 91 ? -0.998 12.511 3.433 1.00 87.38 91 LYS A CA 1
ATOM 681 C C . LYS A 1 91 ? 0.530 12.484 3.589 1.00 87.38 91 LYS A C 1
ATOM 683 O O . LYS A 1 91 ? 1.233 12.007 2.703 1.00 87.38 91 LYS A O 1
ATOM 688 N N . GLU A 1 92 ? 1.040 12.934 4.733 1.00 88.38 92 GLU A N 1
ATOM 689 C CA . GLU A 1 92 ? 2.473 12.894 5.049 1.00 88.38 92 GLU A CA 1
ATOM 690 C C . GLU A 1 92 ? 3.006 11.463 5.182 1.00 88.38 92 GLU A C 1
ATOM 692 O O . GLU A 1 92 ? 4.103 11.155 4.710 1.00 88.38 92 GLU A O 1
ATOM 697 N N . ALA A 1 93 ? 2.230 10.570 5.802 1.00 88.75 93 ALA A N 1
ATOM 698 C CA . ALA A 1 93 ? 2.590 9.163 5.924 1.00 88.75 93 ALA A CA 1
ATOM 699 C C . ALA A 1 93 ? 2.636 8.479 4.551 1.00 88.75 93 ALA A C 1
ATOM 701 O O . ALA A 1 93 ? 3.580 7.743 4.275 1.00 88.75 93 ALA A O 1
ATOM 702 N N . VAL A 1 94 ? 1.692 8.786 3.657 1.00 89.88 94 VAL A N 1
ATOM 703 C CA . VAL A 1 94 ? 1.668 8.261 2.282 1.00 89.88 94 VAL A CA 1
ATOM 704 C C . VAL A 1 94 ? 2.916 8.682 1.495 1.00 89.88 94 VAL A C 1
ATOM 706 O O . VAL A 1 94 ? 3.513 7.843 0.823 1.00 89.88 94 VAL A O 1
ATOM 709 N N . VAL A 1 95 ? 3.382 9.930 1.630 1.00 89.56 95 VAL A N 1
ATOM 710 C CA . VAL A 1 95 ? 4.639 10.385 0.995 1.00 89.56 95 VAL A CA 1
ATOM 711 C C . VAL A 1 95 ? 5.849 9.612 1.530 1.00 89.56 95 VAL A C 1
ATOM 713 O O . VAL A 1 95 ? 6.727 9.219 0.760 1.00 89.56 95 VAL A O 1
ATOM 716 N N . LYS A 1 96 ? 5.903 9.343 2.839 1.00 90.12 96 LYS A N 1
ATOM 717 C CA . LYS A 1 96 ? 6.977 8.528 3.434 1.00 90.12 96 LYS A CA 1
ATOM 718 C C . LYS A 1 96 ? 6.931 7.086 2.918 1.00 90.12 96 LYS A C 1
ATOM 720 O O . LYS A 1 96 ? 7.960 6.550 2.519 1.00 90.12 96 LYS A O 1
ATOM 725 N N . ILE A 1 97 ? 5.740 6.489 2.863 1.00 89.88 97 ILE A N 1
ATOM 726 C CA . ILE A 1 97 ? 5.473 5.140 2.330 1.00 89.88 97 ILE A CA 1
ATOM 727 C C . ILE A 1 97 ? 5.912 5.026 0.865 1.00 89.88 97 ILE A C 1
ATOM 729 O O . ILE A 1 97 ? 6.585 4.062 0.507 1.00 89.88 97 ILE A O 1
ATOM 733 N N . ALA A 1 98 ? 5.626 6.028 0.033 1.00 88.62 98 ALA A N 1
ATOM 734 C CA . ALA A 1 98 ? 6.035 6.050 -1.373 1.00 88.62 98 ALA A CA 1
ATOM 735 C C . ALA A 1 98 ? 7.572 6.022 -1.567 1.00 88.62 98 ALA A C 1
ATOM 737 O O . ALA A 1 98 ? 8.072 5.532 -2.588 1.00 88.62 98 ALA A O 1
ATOM 738 N N . ASN A 1 99 ? 8.332 6.500 -0.576 1.00 89.00 99 ASN A N 1
ATOM 739 C CA . ASN A 1 99 ? 9.797 6.555 -0.598 1.00 89.00 99 ASN A CA 1
ATOM 740 C C . ASN A 1 99 ? 10.487 5.391 0.139 1.00 89.00 99 ASN A C 1
ATOM 742 O O . ASN A 1 99 ? 11.700 5.225 0.013 1.00 89.00 99 ASN A O 1
ATOM 746 N N . LEU A 1 100 ? 9.740 4.569 0.878 1.00 89.06 100 LEU A N 1
ATOM 747 C CA . LEU A 1 100 ? 10.270 3.418 1.613 1.00 89.06 100 LEU A CA 1
ATOM 748 C C . LEU A 1 100 ? 10.680 2.270 0.678 1.00 89.06 100 LEU A C 1
ATOM 750 O O . LEU A 1 100 ? 10.148 2.094 -0.427 1.00 89.06 100 LEU A O 1
ATOM 754 N N . LYS A 1 101 ? 11.633 1.445 1.132 1.00 90.75 101 LYS A N 1
ATOM 755 C CA . LYS A 1 101 ? 11.995 0.218 0.414 1.00 90.75 101 LYS A CA 1
ATOM 756 C C . LYS A 1 101 ? 10.841 -0.790 0.509 1.00 90.75 101 LYS A C 1
ATOM 758 O O . LYS A 1 101 ? 10.256 -0.931 1.582 1.00 90.75 101 LYS A O 1
ATOM 763 N N . PRO A 1 102 ? 10.547 -1.560 -0.558 1.00 89.00 102 PRO A N 1
ATOM 764 C CA . PRO A 1 102 ? 9.441 -2.521 -0.552 1.00 89.00 102 PRO A CA 1
ATOM 765 C C . PRO A 1 102 ? 9.477 -3.522 0.612 1.00 89.00 102 PRO A C 1
ATOM 767 O O . PRO A 1 102 ? 8.443 -3.792 1.211 1.00 89.00 102 PRO A O 1
ATOM 770 N N . ALA A 1 103 ? 10.661 -4.030 0.971 1.00 88.06 103 ALA A N 1
ATOM 771 C CA . ALA A 1 103 ? 10.810 -4.991 2.066 1.00 88.06 103 ALA A CA 1
ATOM 772 C C . ALA A 1 103 ? 10.457 -4.390 3.441 1.00 88.06 103 ALA A C 1
ATOM 774 O O . ALA A 1 103 ? 9.781 -5.026 4.246 1.00 88.06 103 ALA A O 1
ATOM 775 N N . GLU A 1 104 ? 10.875 -3.148 3.695 1.00 90.31 104 GLU A N 1
ATOM 776 C CA . GLU A 1 104 ? 10.571 -2.426 4.938 1.00 90.31 104 GLU A CA 1
ATOM 777 C C . GLU A 1 104 ? 9.078 -2.097 5.026 1.00 90.31 104 GLU A C 1
ATOM 779 O O . GLU A 1 104 ? 8.465 -2.207 6.087 1.00 90.31 104 GLU A O 1
ATOM 784 N N . LEU A 1 105 ? 8.480 -1.738 3.890 1.00 90.81 105 LEU A N 1
ATOM 785 C CA . LEU A 1 105 ? 7.060 -1.440 3.790 1.00 90.81 105 LEU A CA 1
ATOM 786 C C . LEU A 1 105 ? 6.196 -2.668 4.091 1.00 90.81 105 LEU A C 1
ATOM 788 O O . LEU A 1 105 ? 5.208 -2.571 4.812 1.00 90.81 105 LEU A O 1
ATOM 792 N N . GLU A 1 106 ? 6.590 -3.825 3.568 1.00 89.81 106 GLU A N 1
ATOM 793 C CA . GLU A 1 106 ? 5.886 -5.079 3.804 1.00 89.81 106 GLU A CA 1
ATOM 794 C C . GLU A 1 106 ? 6.005 -5.539 5.263 1.00 89.81 106 GLU A C 1
ATOM 796 O O . GLU A 1 106 ? 5.007 -5.941 5.861 1.00 89.81 106 GLU A O 1
ATOM 801 N N . ALA A 1 107 ? 7.190 -5.412 5.869 1.00 89.31 107 ALA A N 1
ATOM 802 C CA . ALA A 1 107 ? 7.385 -5.689 7.291 1.00 89.31 107 ALA A CA 1
ATOM 803 C C . ALA A 1 107 ? 6.522 -4.772 8.172 1.00 89.31 107 ALA A C 1
ATOM 805 O O . ALA A 1 107 ? 5.862 -5.238 9.102 1.00 89.31 107 ALA A O 1
ATOM 806 N N . ARG A 1 108 ? 6.477 -3.477 7.840 1.00 90.19 108 ARG A N 1
ATOM 807 C CA . ARG A 1 108 ? 5.659 -2.488 8.544 1.00 90.19 108 ARG A CA 1
ATOM 808 C C . ARG A 1 108 ? 4.168 -2.781 8.419 1.00 90.19 108 ARG A C 1
ATOM 810 O O . ARG A 1 108 ? 3.474 -2.780 9.430 1.00 90.19 108 ARG A O 1
ATOM 817 N N . PHE A 1 109 ? 3.694 -3.071 7.208 1.00 91.75 109 PHE A N 1
ATOM 818 C CA . PHE A 1 109 ? 2.308 -3.463 6.971 1.00 91.75 109 PHE A CA 1
ATOM 819 C C . PHE A 1 109 ? 1.929 -4.660 7.846 1.00 91.75 109 PHE A C 1
ATOM 821 O O . PHE A 1 109 ? 0.977 -4.563 8.612 1.00 91.75 109 PHE A O 1
ATOM 828 N N . ARG A 1 110 ? 2.725 -5.739 7.814 1.00 90.12 110 ARG A N 1
ATOM 829 C CA . ARG A 1 110 ? 2.468 -6.948 8.611 1.00 90.12 110 ARG A CA 1
ATOM 830 C C . ARG A 1 110 ? 2.435 -6.662 10.113 1.00 90.12 110 ARG A C 1
ATOM 832 O O . ARG A 1 110 ? 1.555 -7.173 10.801 1.00 90.12 110 ARG A O 1
ATOM 839 N N . ALA A 1 111 ? 3.365 -5.847 10.613 1.00 88.31 111 ALA A N 1
ATOM 840 C CA . ALA A 1 111 ? 3.423 -5.474 12.024 1.00 88.31 111 ALA A CA 1
ATOM 841 C C . ALA A 1 111 ? 2.184 -4.675 12.460 1.00 88.31 111 ALA A C 1
ATOM 843 O O . ALA A 1 111 ? 1.574 -4.991 13.479 1.00 88.31 111 ALA A O 1
ATOM 844 N N . GLU A 1 112 ? 1.775 -3.681 11.669 1.00 85.06 112 GLU A N 1
ATOM 845 C CA . GLU A 1 112 ? 0.609 -2.847 11.974 1.00 85.06 112 GLU A CA 1
ATOM 846 C C . GLU A 1 112 ? -0.708 -3.624 11.844 1.00 85.06 112 GLU A C 1
ATOM 848 O O . GLU A 1 112 ? -1.598 -3.460 12.677 1.00 85.06 112 GLU A O 1
ATOM 853 N N . THR A 1 113 ? -0.838 -4.520 10.860 1.00 84.81 113 THR A N 1
ATOM 854 C CA . THR A 1 113 ? -2.022 -5.384 10.744 1.00 84.81 113 THR A CA 1
ATOM 855 C C . THR A 1 113 ? -2.106 -6.411 11.865 1.00 84.81 113 THR A C 1
ATOM 857 O O . THR A 1 113 ? -3.194 -6.655 12.378 1.00 84.81 113 THR A O 1
ATOM 860 N N . ALA A 1 114 ? -0.974 -6.986 12.283 1.00 83.94 114 ALA A N 1
ATOM 861 C CA . ALA A 1 114 ? -0.941 -7.914 13.411 1.00 83.94 114 ALA A CA 1
ATOM 862 C C . ALA A 1 114 ? -1.295 -7.202 14.725 1.00 83.94 114 ALA A C 1
ATOM 864 O O . ALA A 1 114 ? -2.069 -7.730 15.518 1.00 83.94 114 ALA A O 1
ATOM 865 N N . ALA A 1 115 ? -0.798 -5.977 14.925 1.00 81.56 115 ALA A N 1
ATOM 866 C CA . ALA A 1 115 ? -1.159 -5.152 16.074 1.00 81.56 115 ALA A CA 1
ATOM 867 C C . ALA A 1 115 ? -2.648 -4.769 16.069 1.00 81.56 115 ALA A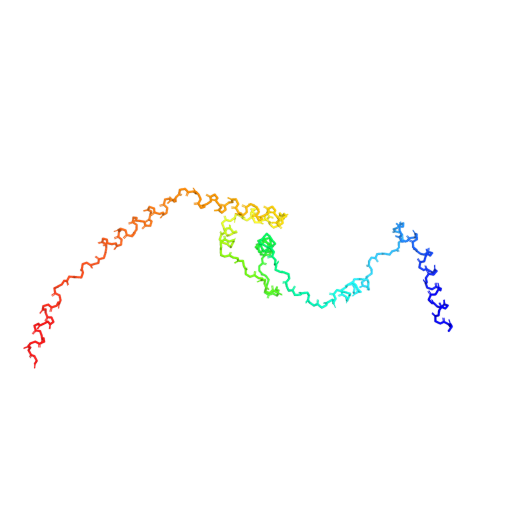 C 1
ATOM 869 O O . ALA A 1 115 ? -3.291 -4.823 17.112 1.00 81.56 115 ALA A O 1
ATOM 870 N N . ALA A 1 116 ? -3.214 -4.438 14.905 1.00 75.50 116 ALA A N 1
ATOM 871 C CA . ALA A 1 116 ? -4.638 -4.136 14.774 1.00 75.50 116 ALA A CA 1
ATOM 872 C C . ALA A 1 116 ? -5.530 -5.360 15.046 1.00 75.50 116 ALA A C 1
ATOM 874 O O . ALA A 1 116 ? -6.591 -5.211 15.640 1.00 75.50 116 ALA A O 1
ATOM 875 N N . ALA A 1 117 ? -5.092 -6.561 14.656 1.00 75.69 117 ALA A N 1
ATOM 876 C CA . ALA A 1 117 ? -5.795 -7.808 14.957 1.00 75.69 117 ALA A CA 1
ATOM 877 C C . ALA A 1 117 ? -5.685 -8.222 16.438 1.00 75.69 117 ALA A C 1
ATOM 879 O O . ALA A 1 117 ? -6.576 -8.889 16.954 1.00 75.69 117 ALA A O 1
ATOM 880 N N . ALA A 1 118 ? -4.597 -7.838 17.112 1.00 73.06 118 ALA A N 1
ATOM 881 C CA . ALA A 1 118 ? -4.363 -8.115 18.530 1.00 73.06 118 ALA A CA 1
ATOM 882 C C . ALA A 1 118 ? -4.920 -7.033 19.475 1.00 73.06 118 ALA A C 1
ATOM 884 O O . ALA A 1 118 ? -4.928 -7.226 20.691 1.00 73.06 118 ALA A O 1
ATOM 885 N N . GLY A 1 119 ? -5.351 -5.887 18.940 1.00 66.69 119 GLY A N 1
ATOM 886 C CA . GLY A 1 119 ? -5.953 -4.815 19.724 1.00 66.69 119 GLY A CA 1
ATOM 887 C C . GLY A 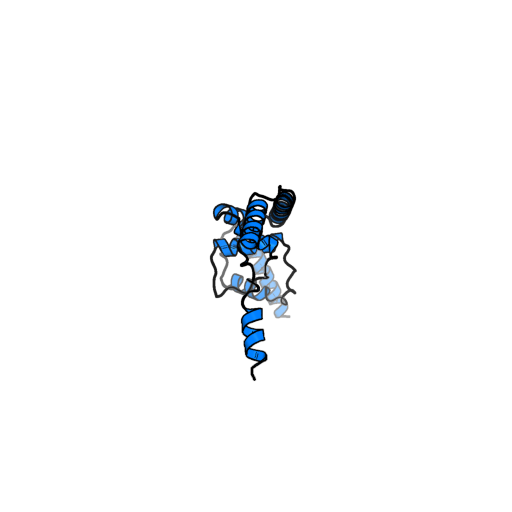1 119 ? -7.298 -5.242 20.321 1.00 66.69 119 GLY A C 1
ATOM 888 O O . GLY A 1 119 ? -8.008 -6.046 19.712 1.00 66.69 119 GLY A O 1
ATOM 889 N N . PRO A 1 120 ? -7.680 -4.718 21.502 1.00 56.50 120 PRO A N 1
ATOM 890 C CA . PRO A 1 120 ? -9.022 -4.940 22.024 1.00 56.50 120 PRO A CA 1
ATOM 891 C C . PRO A 1 120 ? -10.032 -4.441 20.989 1.00 56.50 120 PRO A C 1
ATOM 893 O O . PRO A 1 120 ? -9.834 -3.366 20.416 1.00 56.50 120 PRO A O 1
ATOM 896 N N . ALA A 1 121 ? -11.086 -5.226 20.737 1.00 57.59 121 ALA A N 1
ATOM 897 C CA . ALA A 1 121 ? -12.214 -4.786 19.926 1.00 57.59 121 ALA A CA 1
ATOM 898 C C . ALA A 1 121 ? -12.643 -3.410 20.449 1.00 57.59 121 ALA A C 1
ATOM 900 O O . ALA A 1 121 ? -13.011 -3.274 21.615 1.00 57.59 121 ALA A O 1
ATOM 901 N N . GLY A 1 122 ? -12.431 -2.377 19.633 1.00 51.53 122 GLY A N 1
ATOM 902 C CA . GLY A 1 122 ? -12.614 -0.996 20.055 1.00 51.53 122 GLY A CA 1
ATOM 903 C C . GLY A 1 122 ? -14.069 -0.701 20.438 1.00 51.53 122 GLY A C 1
ATOM 904 O O . GLY A 1 122 ? -14.949 -1.534 20.208 1.00 51.53 122 GLY A O 1
ATOM 905 N N . PRO A 1 123 ? -14.349 0.511 20.949 1.00 55.62 123 PRO A N 1
ATOM 906 C CA . PRO A 1 123 ? -15.692 0.937 21.358 1.00 55.62 123 PRO A CA 1
ATOM 907 C C . PRO A 1 123 ? -16.749 0.809 20.247 1.00 55.62 123 PRO A C 1
ATOM 909 O O . PRO A 1 123 ? -17.937 0.796 20.545 1.00 55.62 123 PRO A O 1
ATOM 912 N N . ASP A 1 124 ? -16.341 0.658 18.984 1.00 57.53 124 ASP A N 1
ATOM 913 C CA . ASP A 1 124 ? -17.232 0.372 17.858 1.00 57.53 124 ASP A CA 1
ATOM 914 C C . ASP A 1 124 ? -17.977 -0.963 17.996 1.00 57.53 124 ASP A C 1
ATOM 916 O O . ASP A 1 124 ? -19.133 -1.035 17.596 1.00 57.53 124 ASP A O 1
ATOM 920 N N . ALA A 1 125 ? -17.384 -1.992 18.613 1.00 59.66 125 ALA A N 1
ATOM 921 C CA . ALA A 1 125 ? -18.082 -3.256 18.865 1.00 59.66 125 ALA A CA 1
ATOM 922 C C . ALA A 1 125 ? -19.195 -3.086 19.914 1.00 59.66 125 ALA A C 1
ATOM 924 O O . ALA A 1 125 ? -20.272 -3.668 19.782 1.00 59.66 125 ALA A O 1
ATOM 925 N N . ASP A 1 126 ? -18.963 -2.234 20.916 1.00 62.00 126 ASP A N 1
ATOM 926 C CA . ASP A 1 126 ? -19.964 -1.883 21.926 1.00 62.00 126 ASP A CA 1
ATOM 927 C C . ASP A 1 126 ? -21.049 -0.966 21.349 1.00 62.00 126 ASP A C 1
ATOM 929 O O . ASP A 1 126 ? -22.224 -1.114 21.685 1.00 62.00 126 ASP A O 1
ATOM 933 N N . ILE A 1 127 ? -20.690 -0.052 20.441 1.00 64.56 127 ILE A N 1
ATOM 934 C CA . ILE A 1 127 ? -21.636 0.820 19.732 1.00 64.56 127 ILE A CA 1
ATOM 935 C C . ILE A 1 127 ? -22.472 0.015 18.729 1.00 64.56 127 ILE A C 1
ATOM 937 O O . ILE A 1 127 ? -23.683 0.224 18.657 1.00 64.56 127 ILE A O 1
ATOM 941 N N . GLU A 1 128 ? -21.887 -0.941 18.002 1.00 65.62 128 GLU A N 1
ATOM 942 C CA . GLU A 1 128 ? -22.631 -1.882 17.157 1.00 65.62 128 GLU A CA 1
ATOM 943 C C . GLU A 1 128 ? -23.542 -2.771 17.999 1.00 65.62 128 GLU A C 1
ATOM 945 O O . GLU A 1 128 ? -24.718 -2.912 17.670 1.00 65.62 128 GLU A O 1
ATOM 950 N N . ALA A 1 129 ? -23.057 -3.321 19.116 1.00 71.06 129 ALA A N 1
ATOM 951 C CA . ALA A 1 129 ? -23.875 -4.132 20.013 1.00 71.06 129 ALA A CA 1
ATOM 952 C C . ALA A 1 129 ? -25.035 -3.322 20.617 1.00 71.06 129 ALA A C 1
ATOM 954 O O . ALA A 1 129 ? -26.173 -3.802 20.666 1.00 71.06 129 ALA A O 1
ATOM 955 N N . ALA A 1 130 ? -24.782 -2.074 21.019 1.00 70.81 130 ALA A N 1
ATOM 956 C CA . ALA A 1 130 ? -25.796 -1.157 21.527 1.00 70.81 130 ALA A CA 1
ATOM 957 C C . ALA A 1 130 ? -26.797 -0.747 20.435 1.00 70.81 130 ALA A C 1
ATOM 959 O O . ALA A 1 130 ? -28.007 -0.770 20.673 1.00 70.81 130 ALA A O 1
ATOM 960 N N . GLY A 1 131 ? -26.324 -0.439 19.225 1.00 74.12 131 GLY A N 1
ATOM 961 C CA . GLY A 1 131 ? -27.153 -0.113 18.065 1.00 74.12 131 GLY A CA 1
ATOM 962 C C . GLY A 1 131 ? -28.036 -1.286 17.638 1.00 74.12 131 GLY A C 1
ATOM 963 O O . GLY A 1 131 ? -29.239 -1.117 17.424 1.00 74.12 131 GLY A O 1
ATOM 964 N N . LEU A 1 132 ? -27.486 -2.503 17.619 1.00 78.56 132 LEU A N 1
ATOM 965 C CA . LEU A 1 132 ? -28.220 -3.731 17.316 1.00 78.56 132 LEU A CA 1
ATOM 966 C C . LEU A 1 132 ? -29.271 -4.033 18.395 1.00 78.56 132 LEU A C 1
ATOM 968 O O . LEU A 1 132 ? -30.401 -4.409 18.075 1.00 78.56 132 LEU A O 1
ATOM 972 N N . ALA A 1 133 ? -28.942 -3.820 19.673 1.00 78.75 133 ALA A N 1
ATOM 973 C CA . ALA A 1 133 ? -29.887 -3.957 20.779 1.00 78.75 133 ALA A CA 1
ATOM 974 C C . ALA A 1 133 ? -31.022 -2.918 20.705 1.00 78.75 133 ALA A C 1
ATOM 976 O O . ALA A 1 133 ? -32.179 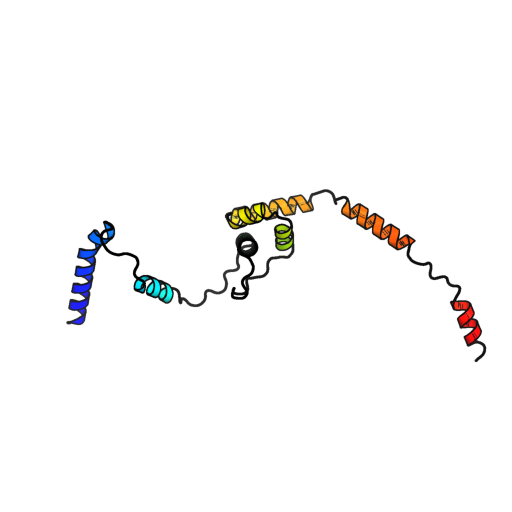-3.244 20.987 1.00 78.75 133 ALA A O 1
ATOM 977 N N . MET A 1 134 ? -30.720 -1.687 20.284 1.00 74.12 134 MET A N 1
ATOM 978 C CA . MET A 1 134 ? -31.705 -0.618 20.114 1.00 74.12 134 MET A CA 1
ATOM 979 C C . MET A 1 134 ? -32.644 -0.897 18.932 1.00 74.12 134 MET A C 1
ATOM 981 O O . MET A 1 134 ? -33.860 -0.797 19.082 1.00 74.12 134 MET A O 1
ATOM 985 N N . LEU A 1 135 ? -32.115 -1.362 17.796 1.00 73.94 135 LEU A N 1
ATOM 986 C CA . LEU A 1 135 ? -32.914 -1.802 16.645 1.00 73.94 135 LEU A CA 1
ATOM 987 C C . LEU A 1 135 ? -33.814 -2.996 16.985 1.00 73.94 135 LEU A C 1
ATOM 989 O O . LEU A 1 135 ? -34.949 -3.075 16.519 1.00 73.94 135 LEU A O 1
ATOM 993 N N . ARG A 1 136 ? -33.351 -3.904 17.849 1.00 72.62 136 ARG A N 1
ATOM 994 C CA . ARG A 1 136 ? -34.155 -5.035 18.330 1.00 72.62 136 ARG A CA 1
ATOM 995 C C . ARG A 1 136 ? -35.321 -4.587 19.216 1.00 72.62 136 ARG A C 1
ATOM 997 O O . ARG A 1 136 ? -36.380 -5.203 19.148 1.00 72.62 136 ARG A O 1
ATOM 1004 N N . LYS A 1 137 ? -35.147 -3.510 19.996 1.00 69.25 137 LYS A N 1
ATOM 1005 C CA . LYS A 1 137 ? -36.217 -2.863 20.782 1.00 69.25 137 LYS A CA 1
ATOM 1006 C C . LYS A 1 137 ? -37.183 -2.044 19.923 1.00 69.25 137 LYS A C 1
ATOM 1008 O O . LYS A 1 137 ? -38.356 -1.960 20.259 1.00 69.25 137 LYS A O 1
ATOM 1013 N N . LEU A 1 138 ? -36.696 -1.456 18.831 1.00 65.94 138 LEU A N 1
ATOM 1014 C CA . LEU A 1 138 ? -37.495 -0.676 17.881 1.00 65.94 138 LEU A CA 1
ATOM 1015 C C . LEU A 1 138 ? -38.198 -1.537 16.828 1.00 65.94 138 LEU A C 1
ATOM 1017 O O . LEU A 1 138 ? -38.986 -1.010 16.045 1.00 65.94 138 LEU A O 1
ATOM 1021 N N . ARG A 1 139 ? -37.939 -2.851 16.793 1.00 55.56 139 ARG A N 1
ATOM 1022 C CA . ARG A 1 139 ? -38.683 -3.773 15.936 1.00 55.56 139 ARG A CA 1
ATOM 1023 C C . ARG A 1 139 ? -40.158 -3.668 16.332 1.00 55.56 139 ARG A C 1
ATOM 1025 O O . ARG A 1 139 ? -40.482 -4.017 17.469 1.00 55.56 139 ARG A O 1
ATOM 1032 N N . PRO A 1 140 ? -41.050 -3.192 15.447 1.00 55.44 140 PRO A N 1
ATOM 1033 C CA . PRO A 1 140 ? -42.452 -3.108 15.791 1.00 55.44 140 PRO A CA 1
ATOM 1034 C C . PRO A 1 140 ? -42.915 -4.527 16.094 1.00 55.44 140 PRO A C 1
ATOM 1036 O O . PRO A 1 140 ? -42.715 -5.445 15.291 1.00 55.44 140 PRO A O 1
ATOM 1039 N N . VAL A 1 141 ? -43.483 -4.710 17.287 1.00 56.91 141 VAL A N 1
ATOM 1040 C CA . VAL A 1 141 ? -44.321 -5.866 17.587 1.00 56.91 141 VAL A CA 1
ATOM 1041 C C . VAL A 1 141 ? -45.324 -5.896 16.446 1.00 56.91 141 VAL A C 1
ATOM 1043 O O . VAL A 1 141 ? -46.127 -4.972 16.323 1.00 56.91 141 VAL A O 1
ATOM 1046 N N . ARG A 1 142 ? -45.212 -6.884 15.548 1.00 50.97 142 ARG A N 1
ATOM 1047 C CA . ARG A 1 142 ? -46.283 -7.204 14.604 1.00 50.97 142 ARG A CA 1
ATOM 1048 C C . ARG A 1 142 ? -47.485 -7.471 15.491 1.00 50.97 142 ARG A C 1
ATOM 1050 O O . ARG A 1 142 ? -47.566 -8.514 16.134 1.00 50.97 142 ARG A O 1
ATOM 1057 N N . ARG A 1 143 ? -48.310 -6.444 15.645 1.00 49.91 143 ARG A N 1
ATOM 1058 C CA . ARG A 1 143 ? -49.500 -6.458 16.466 1.00 49.91 143 ARG A CA 1
ATOM 1059 C C . ARG A 1 143 ? -50.424 -7.424 15.747 1.00 49.91 143 ARG A C 1
ATOM 1061 O O . ARG A 1 143 ? -50.845 -7.155 14.629 1.00 49.91 143 ARG A O 1
ATOM 1068 N N . SER A 1 144 ? -50.627 -8.593 16.339 1.00 51.16 144 SER A N 1
ATOM 1069 C CA . SER A 1 144 ? -51.469 -9.674 15.827 1.00 51.16 144 SER A CA 1
ATOM 1070 C C . SER A 1 144 ? -52.964 -9.323 15.887 1.00 51.16 144 SER A C 1
ATOM 1072 O O . SER A 1 144 ? -53.781 -10.188 16.174 1.00 51.16 144 SER A O 1
ATOM 1074 N N . GLU A 1 145 ? -53.321 -8.050 15.701 1.00 52.72 145 GLU A N 1
ATOM 1075 C CA . GLU A 1 145 ? -54.701 -7.553 15.776 1.00 52.72 145 GLU A CA 1
ATOM 1076 C C . GLU A 1 145 ? -55.342 -7.415 14.382 1.00 52.72 145 GLU A C 1
ATOM 1078 O O . GLU A 1 145 ? -56.564 -7.378 14.277 1.00 52.72 145 GLU A O 1
ATOM 1083 N N . ASP A 1 146 ? -54.557 -7.444 13.297 1.00 51.22 146 ASP A N 1
ATOM 1084 C CA . ASP A 1 146 ? -55.101 -7.361 11.929 1.00 51.22 146 ASP A CA 1
ATOM 1085 C C . ASP A 1 146 ? -55.537 -8.724 11.348 1.00 51.22 146 ASP A C 1
ATOM 1087 O O . ASP A 1 146 ? -56.311 -8.765 10.388 1.00 51.22 146 ASP A O 1
ATOM 1091 N N . ASP A 1 147 ? -55.118 -9.845 11.949 1.00 53.47 147 ASP A N 1
ATOM 1092 C CA . ASP A 1 147 ? -55.471 -11.191 11.464 1.00 53.47 147 ASP A CA 1
ATOM 1093 C C . ASP A 1 147 ? -56.922 -11.585 11.804 1.00 53.47 147 ASP A C 1
ATOM 1095 O O . ASP A 1 147 ? -57.569 -12.285 11.022 1.00 53.47 147 ASP A O 1
ATOM 1099 N N . GLU A 1 148 ? -57.493 -11.103 12.916 1.00 56.88 148 GLU A N 1
ATOM 1100 C CA . GLU A 1 148 ? -58.892 -11.412 13.263 1.00 56.88 148 GLU A CA 1
ATOM 1101 C C . GLU A 1 148 ? -59.889 -10.666 12.368 1.00 56.88 148 GLU A C 1
ATOM 1103 O O . GLU A 1 148 ? -60.917 -11.224 11.973 1.00 56.88 148 GLU A O 1
ATOM 1108 N N . THR A 1 149 ? -59.558 -9.434 11.972 1.00 54.47 149 THR A N 1
ATOM 1109 C CA . THR A 1 149 ? -60.425 -8.624 11.109 1.00 54.47 149 THR A CA 1
ATOM 1110 C C . THR A 1 149 ? -60.454 -9.187 9.684 1.00 54.47 149 THR A C 1
ATOM 1112 O O . THR A 1 149 ? -61.527 -9.324 9.097 1.00 54.47 149 THR A O 1
ATOM 1115 N N . PHE A 1 150 ? -59.307 -9.621 9.146 1.00 52.09 150 PHE A N 1
ATOM 1116 C CA . PHE A 1 150 ? -59.246 -10.292 7.840 1.00 52.09 150 PHE A CA 1
ATOM 1117 C C . PHE A 1 150 ? -59.912 -11.680 7.847 1.00 52.09 150 PHE A C 1
ATOM 1119 O O . PHE A 1 150 ? -60.592 -12.041 6.883 1.00 52.09 150 PHE A O 1
ATOM 1126 N N . ALA A 1 151 ? -59.794 -12.440 8.942 1.00 56.66 151 ALA A N 1
ATOM 1127 C CA . ALA A 1 151 ? -60.472 -13.730 9.090 1.00 56.66 151 ALA A CA 1
ATOM 1128 C C . ALA A 1 151 ? -62.005 -13.600 9.200 1.00 56.66 151 ALA A C 1
ATOM 1130 O O . ALA A 1 151 ? -62.727 -14.517 8.802 1.00 56.66 151 ALA A O 1
ATOM 1131 N N . ALA A 1 152 ? -62.514 -12.473 9.708 1.00 57.91 152 ALA A N 1
ATOM 1132 C CA . ALA A 1 152 ? -63.948 -12.190 9.753 1.00 57.91 152 ALA A CA 1
ATOM 1133 C C . ALA A 1 152 ? -64.525 -11.874 8.361 1.00 57.91 152 ALA A C 1
ATOM 1135 O O . ALA A 1 152 ? -65.592 -12.383 8.018 1.00 57.91 152 ALA A O 1
ATOM 1136 N N . PHE A 1 153 ? -63.803 -11.117 7.526 1.00 54.28 153 PHE A N 1
ATOM 1137 C CA . PHE A 1 153 ? -64.229 -10.830 6.149 1.00 54.28 153 PHE A CA 1
ATOM 1138 C C . PHE A 1 153 ? -64.207 -12.071 5.241 1.00 54.28 153 PHE A C 1
ATOM 1140 O O . PHE A 1 153 ? -65.072 -12.212 4.382 1.00 54.28 153 PHE A O 1
ATOM 1147 N N . ALA A 1 154 ? -63.286 -13.011 5.464 1.00 57.28 154 ALA A N 1
ATOM 1148 C CA . ALA A 1 154 ? -63.194 -14.247 4.681 1.00 57.28 154 ALA A CA 1
ATOM 1149 C C . ALA A 1 154 ? -64.310 -15.277 4.965 1.00 57.28 154 ALA A C 1
ATOM 1151 O O . ALA A 1 154 ? -64.447 -16.239 4.217 1.00 57.28 154 ALA A O 1
ATOM 1152 N N . ARG A 1 155 ? -65.105 -15.104 6.032 1.00 56.12 155 ARG A N 1
ATOM 1153 C CA . ARG A 1 155 ? -66.251 -15.979 6.360 1.00 56.12 155 ARG A CA 1
ATOM 1154 C C . ARG A 1 155 ? -67.596 -15.460 5.839 1.00 56.12 155 ARG A C 1
ATOM 1156 O O . ARG A 1 155 ? -68.617 -16.094 6.085 1.00 56.12 155 ARG A O 1
ATOM 1163 N N . LEU A 1 156 ? -67.600 -14.305 5.173 1.00 53.47 156 LEU A N 1
ATOM 1164 C CA . LEU A 1 156 ? -68.802 -13.613 4.692 1.00 53.47 156 LEU A CA 1
ATOM 1165 C C . LEU A 1 156 ? -68.907 -13.576 3.153 1.00 53.47 156 LEU A C 1
ATOM 1167 O O . LEU A 1 156 ? -69.820 -12.939 2.630 1.00 53.47 156 LEU A O 1
ATOM 1171 N N . ALA A 1 157 ? -67.994 -14.258 2.452 1.00 47.16 157 ALA A N 1
ATOM 1172 C CA . ALA A 1 157 ? -68.015 -14.514 1.009 1.00 47.16 157 ALA A CA 1
ATOM 1173 C C . ALA A 1 157 ? -68.301 -15.998 0.745 1.00 47.16 157 ALA A C 1
ATOM 1175 O O . ALA A 1 157 ? -68.976 -16.285 -0.267 1.00 47.16 157 ALA A O 1
#

Organism: NCBI:txid908290

Secondary structure (DSSP, 8-state):
-HHHHHHHHHHHHHHHHHHHHHTTSS----HHHHHHHHHHT-----------HHHHHHHHHHHHHH---TTSPPPPPPPHHHHHHHHTS-HHHHHHHHHS-HHHHHHHHHHHHHHHHHS---HHHHHHHHHHHHHHHHS----TTHHHHHHHHTT--

Foldseek 3Di:
DVVVVVVVVVVVVVVVCVVVVVVVNDDDPDVVNVVVVVVVPPDPPPDPDPQDLLRLLLVVLVCVVVDDDPPDDDDDDHPPLSVVVLVPDDNVRSVVSNVDDSVVNVVVSVVVVVVVVVDDPDCVVVVVVVVVVVVVVVPPPPPPPVVVVVVVVVVVD

Radius of gyration: 34.15 Å; chains: 1; bounding box: 110×33×70 Å

pLDDT: mean 70.08, std 15.12, range [42.31, 91.75]